Protein AF-A0A7C2ZL91-F1 (afdb_monomer)

Solvent-accessible surface area (backbone atoms only — not comparable to full-atom values): 3155 Å² total; per-residue (Å²): 136,75,57,74,68,57,51,32,53,50,54,50,44,40,41,74,73,68,66,44,51,55,58,61,52,10,62,77,68,75,51,52,43,68,57,43,50,54,38,51,53,54,42,51,50,53,50,50,33,50,75,70,66,75,101

Structure (mmCIF, N/CA/C/O backbone):
data_AF-A0A7C2ZL91-F1
#
_entry.id   AF-A0A7C2ZL91-F1
#
loop_
_atom_site.group_PDB
_atom_site.id
_atom_site.type_symbol
_atom_site.label_atom_id
_atom_site.label_alt_id
_atom_site.label_comp_id
_atom_site.label_asym_id
_atom_site.label_entity_id
_atom_site.label_seq_id
_atom_site.pdbx_PDB_ins_code
_atom_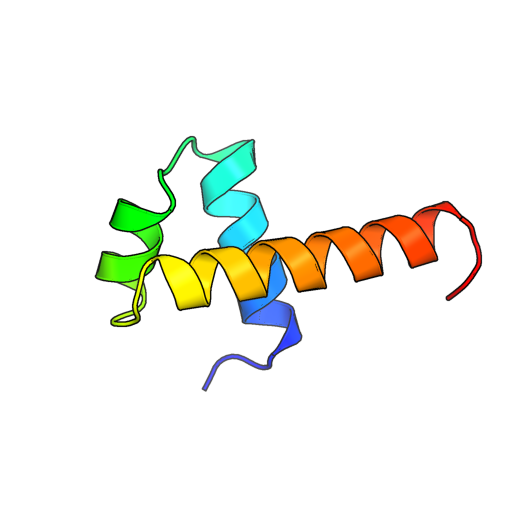site.Cartn_x
_atom_site.Cartn_y
_atom_site.Cartn_z
_atom_site.occupancy
_atom_site.B_iso_or_equiv
_atom_site.auth_seq_id
_atom_site.auth_comp_id
_atom_site.auth_asym_id
_atom_site.auth_atom_id
_atom_site.pdbx_PDB_model_num
ATOM 1 N N . MET A 1 1 ? -1.390 -17.545 1.682 1.00 40.25 1 MET A N 1
ATOM 2 C CA . MET A 1 1 ? -0.204 -16.722 2.015 1.00 40.25 1 MET A CA 1
ATOM 3 C C . MET A 1 1 ? 0.377 -16.151 0.726 1.00 40.25 1 MET A C 1
ATOM 5 O O . MET A 1 1 ? 1.096 -16.851 0.031 1.00 40.25 1 MET A O 1
ATOM 9 N N . VAL A 1 2 ? 0.014 -14.920 0.351 1.00 45.41 2 VAL A N 1
ATOM 10 C CA . VAL A 1 2 ? 0.619 -14.245 -0.813 1.00 45.41 2 VAL A CA 1
ATOM 11 C C . VAL A 1 2 ? 1.976 -13.703 -0.372 1.00 45.41 2 VAL A C 1
ATOM 13 O O . VAL A 1 2 ? 2.044 -12.972 0.617 1.00 45.41 2 VAL A O 1
ATOM 16 N N . ALA A 1 3 ? 3.049 -14.087 -1.069 1.00 51.53 3 ALA A N 1
ATOM 17 C CA . ALA A 1 3 ? 4.398 -13.585 -0.820 1.00 51.53 3 ALA A CA 1
ATOM 18 C C . ALA A 1 3 ? 4.402 -12.046 -0.729 1.00 51.53 3 ALA A 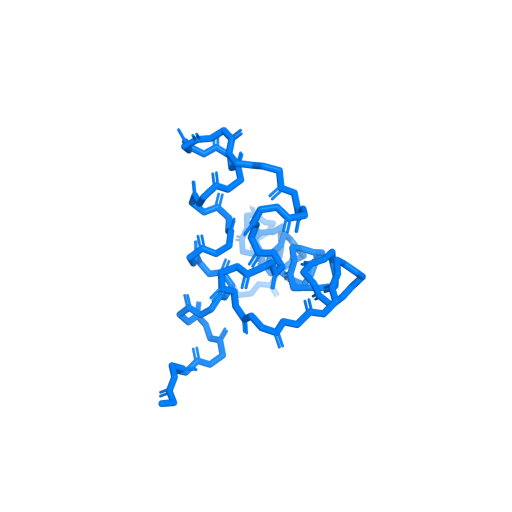C 1
ATOM 20 O O . ALA A 1 3 ? 3.658 -11.377 -1.448 1.00 51.53 3 ALA A O 1
ATOM 21 N N . SER A 1 4 ? 5.244 -11.478 0.136 1.00 60.12 4 SER A N 1
ATOM 22 C CA . SER A 1 4 ? 5.287 -10.039 0.465 1.00 60.12 4 SER A CA 1
ATOM 23 C C . S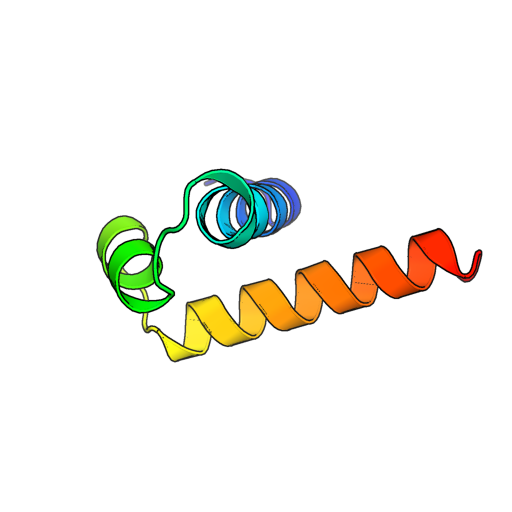ER A 1 4 ? 5.275 -9.102 -0.757 1.00 60.12 4 SER A C 1
ATOM 25 O O . SER A 1 4 ? 4.575 -8.091 -0.737 1.00 60.12 4 SER A O 1
ATOM 27 N N . ARG A 1 5 ? 5.951 -9.479 -1.852 1.00 68.12 5 ARG A N 1
ATOM 28 C CA . ARG A 1 5 ? 5.940 -8.749 -3.138 1.00 68.12 5 ARG A CA 1
ATOM 29 C C . ARG A 1 5 ? 4.589 -8.759 -3.860 1.00 68.12 5 ARG A C 1
ATOM 31 O O . ARG A 1 5 ? 4.212 -7.765 -4.474 1.00 68.12 5 ARG A O 1
ATOM 38 N N . GLY A 1 6 ? 3.848 -9.864 -3.786 1.00 86.75 6 GLY A N 1
ATOM 39 C CA . GLY A 1 6 ? 2.532 -9.982 -4.416 1.00 86.75 6 GLY A CA 1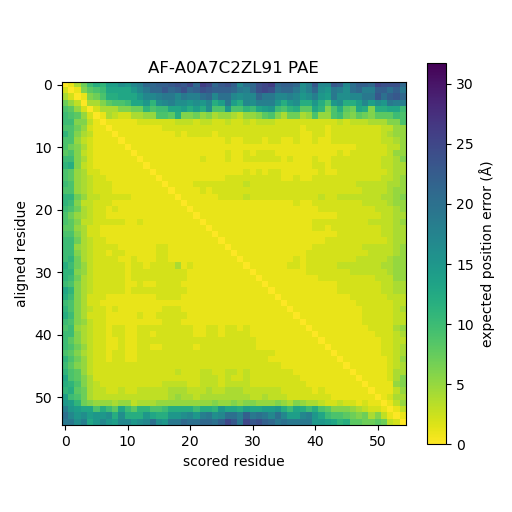
ATOM 40 C C . GLY A 1 6 ? 1.507 -9.055 -3.768 1.00 86.75 6 GLY A C 1
ATOM 41 O O . G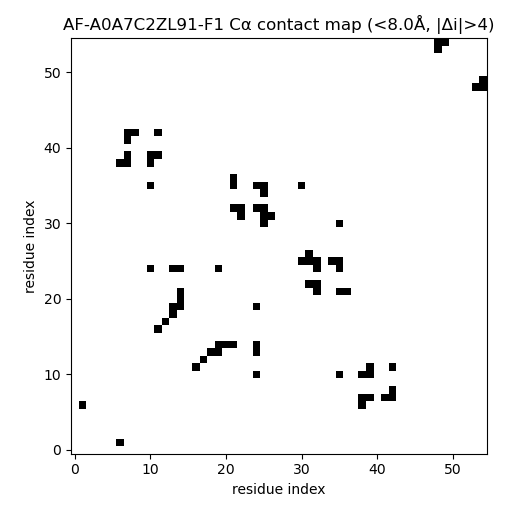LY A 1 6 ? 0.707 -8.442 -4.468 1.00 86.75 6 GLY A O 1
ATOM 42 N N . ARG A 1 7 ? 1.593 -8.877 -2.442 1.00 90.19 7 ARG A N 1
ATOM 43 C CA . ARG A 1 7 ? 0.725 -7.950 -1.706 1.00 90.19 7 ARG A CA 1
ATOM 44 C C . ARG A 1 7 ? 1.010 -6.489 -2.062 1.00 90.19 7 ARG A C 1
ATOM 46 O O . ARG A 1 7 ? 0.074 -5.744 -2.313 1.00 90.19 7 ARG A O 1
ATOM 53 N N . GLU A 1 8 ? 2.279 -6.091 -2.124 1.00 95.19 8 GLU A N 1
ATOM 54 C CA . GLU A 1 8 ? 2.681 -4.730 -2.517 1.00 95.19 8 GLU A CA 1
ATOM 55 C C . GLU A 1 8 ? 2.185 -4.373 -3.925 1.00 95.19 8 GLU A C 1
ATOM 57 O O . GLU A 1 8 ? 1.540 -3.342 -4.109 1.00 95.19 8 GLU A O 1
ATOM 62 N N . ARG A 1 9 ? 2.413 -5.260 -4.904 1.00 95.12 9 ARG A N 1
ATOM 63 C CA . ARG A 1 9 ? 1.944 -5.065 -6.283 1.00 95.12 9 ARG A CA 1
ATOM 64 C C . ARG A 1 9 ? 0.422 -4.963 -6.364 1.00 95.12 9 ARG A C 1
ATOM 66 O O . ARG A 1 9 ? -0.085 -4.091 -7.059 1.00 95.12 9 ARG A O 1
ATOM 73 N N . TRP A 1 10 ? -0.293 -5.846 -5.669 1.00 96.75 10 TRP A N 1
ATOM 74 C CA . TRP A 1 10 ? -1.754 -5.860 -5.689 1.00 96.75 10 TRP A CA 1
ATOM 75 C C . TRP A 1 10 ? -2.339 -4.563 -5.117 1.00 96.75 10 TRP A C 1
ATOM 77 O O . TRP A 1 10 ? -3.195 -3.957 -5.751 1.00 96.75 10 TRP A O 1
ATOM 87 N N . VAL A 1 11 ? -1.812 -4.079 -3.984 1.00 97.31 11 VAL A N 1
ATOM 88 C CA . VAL A 1 11 ? -2.256 -2.814 -3.372 1.00 97.31 11 VAL A CA 1
ATOM 89 C C . VAL A 1 11 ? -2.024 -1.625 -4.310 1.00 97.31 11 VAL A C 1
ATOM 91 O O . VAL A 1 11 ? -2.906 -0.781 -4.449 1.00 97.31 11 VAL A O 1
ATOM 94 N N . LEU A 1 12 ? -0.867 -1.554 -4.981 1.00 97.19 12 LEU A N 1
ATOM 95 C CA . LEU A 1 12 ? -0.602 -0.483 -5.947 1.00 97.19 12 LEU A CA 1
ATOM 96 C C . LEU A 1 12 ? -1.555 -0.536 -7.146 1.00 97.19 12 LEU A C 1
ATOM 98 O O . LEU A 1 12 ? -2.025 0.510 -7.584 1.00 97.19 12 LEU A O 1
ATOM 102 N N . LEU A 1 13 ? -1.854 -1.733 -7.655 1.00 97.88 13 LEU A N 1
ATOM 103 C CA . LEU A 1 13 ? -2.769 -1.916 -8.780 1.00 97.88 13 LEU A CA 1
ATOM 104 C C . LEU A 1 13 ? -4.196 -1.481 -8.415 1.00 97.88 13 LEU A C 1
ATOM 106 O O . LEU A 1 13 ? -4.791 -0.689 -9.142 1.00 97.88 13 LEU A O 1
ATOM 110 N N . LYS A 1 14 ? -4.711 -1.908 -7.255 1.00 98.44 14 LYS A N 1
ATOM 111 C CA . LYS A 1 14 ? -6.034 -1.476 -6.783 1.00 98.44 14 LYS A CA 1
ATOM 112 C C . LYS A 1 14 ? -6.124 0.036 -6.604 1.00 98.44 14 LYS A C 1
ATOM 114 O O . LYS A 1 14 ? -7.060 0.651 -7.100 1.00 98.44 14 LYS A O 1
ATOM 119 N N . PHE A 1 15 ? -5.130 0.636 -5.949 1.00 98.38 15 PHE A N 1
ATOM 120 C CA . PHE A 1 15 ? -5.167 2.061 -5.631 1.00 98.38 15 PHE A CA 1
ATOM 121 C C . PHE A 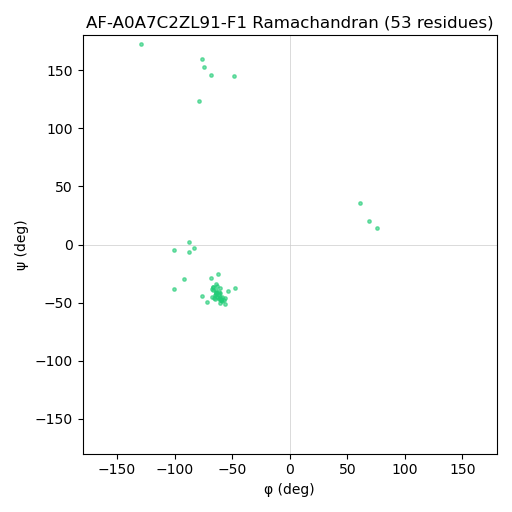1 15 ? -4.981 2.954 -6.867 1.00 98.38 15 PHE A C 1
ATOM 123 O O . PHE A 1 15 ? -5.755 3.880 -7.081 1.00 98.38 15 PHE A O 1
ATOM 130 N N . TYR A 1 16 ? -3.955 2.699 -7.685 1.00 97.62 16 TYR A N 1
ATOM 131 C CA . TYR A 1 16 ? -3.590 3.606 -8.781 1.00 97.62 16 TYR A CA 1
ATOM 132 C C . TYR A 1 16 ? -4.262 3.281 -10.116 1.00 97.62 16 TYR A C 1
ATOM 134 O O . TYR A 1 16 ? -4.463 4.194 -10.911 1.00 97.62 16 TYR A O 1
ATOM 142 N N . TRP A 1 17 ? -4.589 2.011 -10.384 1.00 97.88 17 TRP A N 1
ATOM 143 C CA . TRP A 1 17 ? -5.190 1.599 -11.660 1.00 97.88 17 TRP A CA 1
ATOM 144 C C . TRP A 1 17 ? -6.698 1.407 -11.578 1.00 97.88 17 TRP A C 1
ATOM 146 O O . TRP A 1 17 ? -7.401 1.737 -12.528 1.00 97.88 17 TRP A O 1
ATOM 156 N N . GLU A 1 18 ? -7.195 0.868 -10.467 1.00 97.94 18 GLU A N 1
ATOM 157 C CA . GLU A 1 18 ? -8.622 0.568 -10.308 1.00 97.94 18 GLU A CA 1
ATOM 158 C C . GLU A 1 18 ? -9.377 1.619 -9.480 1.00 97.94 18 GLU A C 1
ATOM 160 O O . GLU A 1 18 ? -10.596 1.538 -9.366 1.00 97.94 18 GLU A O 1
ATOM 165 N N . GLY A 1 19 ? -8.679 2.611 -8.916 1.00 98.25 19 GLY A N 1
ATOM 166 C CA . GLY A 1 19 ? -9.288 3.744 -8.211 1.00 98.25 19 GLY A CA 1
ATOM 167 C C . GLY A 1 19 ? -9.824 3.433 -6.812 1.00 98.25 19 GLY A C 1
ATOM 168 O O . GLY A 1 19 ? -10.567 4.243 -6.264 1.00 98.25 19 GLY A O 1
ATOM 169 N N . TRP A 1 20 ? -9.453 2.292 -6.225 1.00 98.62 20 TRP A N 1
ATOM 170 C CA . TRP A 1 20 ? -9.872 1.931 -4.870 1.00 98.62 20 TRP A CA 1
ATOM 171 C C . TRP A 1 20 ? -9.234 2.853 -3.827 1.00 98.62 20 TRP A C 1
ATOM 173 O O . TRP A 1 20 ? -8.062 3.231 -3.922 1.00 98.62 20 TRP A O 1
ATOM 183 N N . THR A 1 21 ? -9.972 3.136 -2.762 1.00 98.62 21 THR A N 1
ATOM 184 C CA . THR A 1 21 ? -9.471 3.813 -1.567 1.00 98.62 21 THR A CA 1
ATOM 185 C C . THR A 1 21 ? -8.638 2.868 -0.696 1.00 98.62 21 THR A C 1
ATOM 187 O O . THR A 1 21 ? -8.745 1.642 -0.759 1.00 98.62 21 THR A O 1
ATOM 190 N N . GLU A 1 22 ? -7.799 3.430 0.181 1.00 98.38 22 GLU A N 1
ATOM 191 C CA . GLU A 1 22 ? -7.063 2.614 1.161 1.00 98.38 22 GLU A CA 1
ATOM 192 C C . GLU A 1 22 ? -7.995 1.886 2.135 1.00 98.38 22 GLU A C 1
ATOM 194 O O . GLU A 1 22 ? -7.612 0.851 2.673 1.00 98.38 22 GLU A O 1
ATOM 199 N N . GLU A 1 23 ? -9.197 2.417 2.361 1.00 98.62 23 GLU A N 1
ATOM 200 C CA . GLU A 1 23 ? -10.190 1.823 3.251 1.00 98.62 23 GLU A CA 1
ATOM 201 C C . GLU A 1 23 ? -10.882 0.614 2.611 1.00 98.62 23 GLU A C 1
ATOM 203 O O . GLU A 1 23 ? -10.939 -0.440 3.238 1.00 98.62 23 GLU A O 1
ATOM 208 N N . GLU A 1 24 ? -11.284 0.696 1.340 1.00 98.69 24 GLU A N 1
ATOM 209 C CA . GLU A 1 24 ? -11.806 -0.461 0.587 1.00 98.69 24 GLU A CA 1
ATOM 210 C C . GLU A 1 24 ? -10.760 -1.580 0.489 1.00 98.69 24 GLU A C 1
ATOM 212 O O . GLU A 1 24 ? -11.053 -2.756 0.699 1.00 98.69 24 GLU A O 1
ATOM 217 N N . ILE A 1 25 ? -9.498 -1.213 0.250 1.00 98.50 25 ILE A N 1
ATOM 218 C CA . ILE A 1 25 ? -8.381 -2.165 0.246 1.00 98.50 25 ILE A CA 1
ATOM 219 C C . ILE A 1 25 ? -8.173 -2.790 1.636 1.00 98.50 25 ILE A C 1
ATOM 221 O O . ILE A 1 25 ? -7.860 -3.977 1.743 1.00 98.50 25 ILE A O 1
ATOM 225 N N . ALA A 1 26 ? -8.312 -2.007 2.706 1.00 98.31 26 ALA A N 1
ATOM 226 C CA . ALA A 1 26 ? -8.164 -2.483 4.077 1.00 98.31 26 ALA A CA 1
ATOM 227 C C . ALA A 1 26 ? -9.254 -3.498 4.440 1.00 98.31 26 ALA A C 1
ATOM 229 O O . ALA A 1 26 ? -8.940 -4.548 5.005 1.00 98.31 26 ALA A O 1
ATOM 230 N N . GLN A 1 27 ? -10.498 -3.208 4.049 1.00 98.31 27 GLN A N 1
ATOM 231 C CA . GLN A 1 27 ? -11.642 -4.101 4.209 1.00 98.31 27 GLN A CA 1
ATOM 232 C C . GLN A 1 27 ? -11.425 -5.424 3.465 1.00 98.31 27 GLN A C 1
ATOM 234 O O . GLN A 1 27 ? -11.516 -6.482 4.084 1.00 98.31 27 GLN A O 1
ATOM 239 N N . GLU A 1 28 ? -11.036 -5.372 2.188 1.00 97.94 28 GLU A N 1
ATOM 240 C CA . GLU A 1 28 ? -10.769 -6.566 1.368 1.00 97.94 28 GLU A CA 1
ATOM 241 C C . GLU A 1 28 ? -9.636 -7.434 1.941 1.00 97.94 28 GLU A C 1
ATOM 243 O O . GLU A 1 28 ? -9.684 -8.662 1.913 1.00 97.94 28 GLU A O 1
ATOM 248 N N . LEU A 1 29 ? -8.598 -6.807 2.497 1.00 95.56 29 LEU A N 1
ATOM 249 C CA . LEU A 1 29 ? -7.445 -7.519 3.048 1.00 95.56 29 LEU A CA 1
ATOM 250 C C . LEU A 1 29 ? -7.610 -7.937 4.517 1.00 95.56 29 LEU A C 1
ATOM 252 O O . LEU A 1 29 ? -6.727 -8.627 5.036 1.00 95.56 29 LEU A O 1
ATOM 256 N N . GLY A 1 30 ? -8.682 -7.517 5.195 1.00 97.25 30 GLY A N 1
ATOM 257 C CA . GLY A 1 30 ? -8.890 -7.762 6.624 1.00 97.25 30 GLY A CA 1
ATOM 258 C C . GLY A 1 30 ? -7.800 -7.148 7.514 1.00 97.25 30 GLY A C 1
ATOM 259 O O . GLY A 1 30 ? -7.386 -7.758 8.500 1.00 97.25 30 GLY A O 1
ATOM 260 N N . ILE A 1 31 ? -7.281 -5.971 7.148 1.00 96.81 31 ILE A N 1
ATOM 261 C CA . ILE A 1 31 ? -6.239 -5.240 7.895 1.00 96.81 31 ILE A CA 1
ATOM 262 C C . ILE A 1 31 ? -6.657 -3.787 8.128 1.00 96.81 31 ILE A C 1
ATOM 264 O O . ILE A 1 31 ? -7.655 -3.331 7.590 1.00 96.81 31 ILE A O 1
ATOM 268 N N . SER A 1 32 ? -5.896 -3.025 8.919 1.00 98.31 32 SER A N 1
ATOM 269 C CA . SER A 1 32 ? -6.182 -1.596 9.093 1.00 98.31 32 SER A CA 1
ATOM 270 C C . SER A 1 32 ? -5.784 -0.768 7.867 1.00 98.31 32 SER A C 1
ATOM 272 O O . SER A 1 32 ? -4.810 -1.082 7.176 1.00 98.31 32 SER A O 1
ATOM 274 N N . GLN A 1 33 ? -6.463 0.362 7.655 1.00 98.44 33 GLN A N 1
ATOM 275 C CA . GLN A 1 33 ? -6.084 1.360 6.646 1.00 98.44 33 GLN A CA 1
ATOM 276 C C . GLN A 1 33 ? -4.618 1.805 6.804 1.00 98.44 33 GLN A C 1
ATOM 278 O O . GLN A 1 33 ? -3.875 1.886 5.829 1.00 98.44 33 GLN A O 1
ATOM 283 N N . GLN A 1 34 ? -4.133 1.985 8.039 1.00 98.38 34 GLN A N 1
ATOM 284 C CA . GLN A 1 34 ? -2.723 2.325 8.284 1.00 98.38 34 GLN A CA 1
ATOM 285 C C . GLN A 1 34 ? -1.761 1.213 7.838 1.00 98.38 34 GLN A C 1
ATOM 287 O O . GLN A 1 34 ? -0.648 1.498 7.389 1.00 98.38 34 GLN A O 1
ATOM 292 N N . ALA A 1 35 ? -2.159 -0.060 7.948 1.00 97.62 35 ALA A N 1
ATOM 293 C CA . ALA A 1 35 ? -1.362 -1.168 7.436 1.00 97.62 35 ALA A CA 1
ATOM 294 C C . ALA A 1 35 ? -1.283 -1.135 5.900 1.00 97.62 35 ALA A C 1
ATOM 296 O O . ALA A 1 35 ? -0.198 -1.352 5.354 1.00 97.62 35 ALA A O 1
ATOM 297 N N . VAL A 1 36 ? -2.379 -0.792 5.212 1.00 98.19 36 VAL A N 1
ATOM 298 C CA . VAL A 1 36 ? -2.398 -0.553 3.755 1.00 98.19 36 VAL A CA 1
ATOM 299 C C . VAL A 1 36 ? -1.475 0.605 3.381 1.00 98.19 36 VAL A C 1
ATOM 301 O O . VAL A 1 36 ? -0.621 0.446 2.506 1.00 98.19 36 VAL A O 1
ATOM 304 N N . SER A 1 37 ? -1.558 1.726 4.101 1.00 98.12 37 SER A N 1
ATOM 305 C CA . SER A 1 37 ? -0.694 2.893 3.895 1.00 98.12 37 SER A CA 1
ATOM 306 C C . SER A 1 37 ? 0.797 2.530 3.995 1.00 98.12 37 SER A C 1
ATOM 308 O O . SER A 1 37 ? 1.586 2.829 3.095 1.00 98.12 37 SER A O 1
ATOM 310 N N . LYS A 1 38 ? 1.190 1.754 5.020 1.00 98.00 38 LYS A N 1
ATOM 311 C CA . LYS A 1 38 ? 2.568 1.243 5.166 1.00 98.00 38 LYS A CA 1
ATOM 312 C C . LYS A 1 38 ? 2.984 0.305 4.029 1.00 98.00 38 LYS A C 1
ATOM 314 O O . LYS A 1 38 ? 4.151 0.290 3.640 1.00 98.00 38 LYS A O 1
ATOM 319 N N . VAL A 1 39 ? 2.070 -0.515 3.504 1.00 96.81 39 VAL A N 1
ATOM 320 C CA . VAL A 1 39 ? 2.343 -1.358 2.326 1.00 96.81 39 VAL A CA 1
ATOM 321 C C . VAL A 1 39 ? 2.586 -0.488 1.091 1.00 96.81 39 VAL A C 1
ATOM 323 O O . VAL A 1 39 ? 3.596 -0.697 0.421 1.00 96.81 39 VAL A O 1
ATOM 326 N N . LYS A 1 40 ? 1.746 0.526 0.840 1.00 97.06 40 LYS A N 1
ATOM 327 C CA . LYS A 1 40 ? 1.935 1.495 -0.254 1.00 97.06 40 LYS A CA 1
ATOM 328 C C . LYS A 1 40 ? 3.282 2.200 -0.171 1.00 97.06 40 LYS A C 1
ATOM 330 O O . LYS A 1 40 ? 4.019 2.205 -1.152 1.00 97.06 40 LY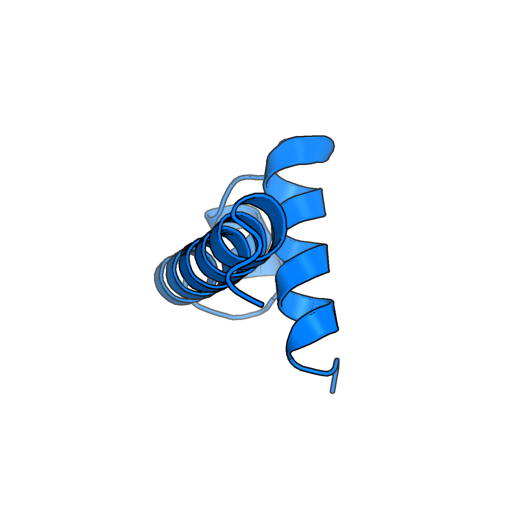S A O 1
ATOM 335 N N . GLN A 1 41 ? 3.621 2.761 0.989 1.00 97.56 41 GLN A N 1
ATOM 336 C CA . GLN A 1 41 ? 4.876 3.493 1.177 1.00 97.56 41 GLN A CA 1
ATOM 337 C C . GLN A 1 41 ? 6.099 2.616 0.888 1.00 97.56 41 GLN A C 1
ATOM 339 O O . GLN A 1 41 ? 6.989 3.030 0.150 1.00 97.56 41 GLN A O 1
ATOM 344 N N . ARG A 1 42 ? 6.120 1.374 1.394 1.00 95.75 42 ARG A N 1
ATOM 345 C CA . ARG A 1 42 ? 7.211 0.424 1.114 1.00 95.75 42 ARG A CA 1
ATOM 346 C C . ARG A 1 42 ? 7.299 0.052 -0.363 1.00 95.75 42 ARG A C 1
ATOM 348 O O . ARG A 1 42 ? 8.397 -0.013 -0.906 1.00 95.75 42 ARG A O 1
ATOM 355 N N . ALA A 1 43 ? 6.160 -0.175 -1.012 1.00 95.25 43 ALA A N 1
ATOM 356 C CA . ALA A 1 43 ? 6.116 -0.513 -2.429 1.00 95.25 43 ALA A CA 1
ATOM 357 C C . ALA A 1 43 ? 6.636 0.640 -3.307 1.00 95.25 43 ALA A C 1
ATOM 359 O O . ALA A 1 43 ? 7.437 0.415 -4.212 1.00 95.25 43 ALA A O 1
ATOM 360 N N . LEU A 1 44 ? 6.238 1.878 -3.001 1.00 95.81 44 LEU A N 1
ATOM 361 C CA . LEU A 1 44 ? 6.702 3.078 -3.702 1.00 95.81 44 LEU A CA 1
ATOM 362 C C . LEU A 1 44 ? 8.188 3.352 -3.462 1.00 95.81 44 LEU A C 1
ATOM 364 O O . LEU A 1 44 ? 8.885 3.732 -4.397 1.00 95.81 44 LEU A O 1
ATOM 368 N N . GLN A 1 45 ? 8.688 3.123 -2.245 1.00 95.69 45 GLN A N 1
ATOM 369 C CA . GLN A 1 45 ? 10.112 3.266 -1.940 1.00 95.69 45 GLN A CA 1
ATOM 370 C C . GLN A 1 45 ? 10.961 2.292 -2.772 1.00 95.69 45 GLN A C 1
ATOM 372 O O . GLN A 1 45 ? 11.918 2.716 -3.413 1.00 95.69 45 GLN A O 1
ATOM 377 N N . LYS A 1 46 ? 10.554 1.020 -2.863 1.00 93.00 46 LYS A N 1
ATOM 378 C CA . LYS A 1 46 ? 11.221 0.029 -3.727 1.00 93.00 46 LYS A CA 1
ATOM 379 C C . LYS A 1 46 ? 11.175 0.420 -5.203 1.00 93.00 46 LYS A C 1
ATOM 381 O O . LYS A 1 46 ? 12.156 0.256 -5.918 1.00 93.00 46 LYS A O 1
ATOM 386 N N . LEU A 1 47 ? 10.037 0.942 -5.667 1.00 93.12 47 LEU A N 1
ATOM 387 C CA . LEU A 1 47 ? 9.905 1.417 -7.044 1.00 93.12 47 LEU A CA 1
ATOM 388 C C . LEU A 1 47 ? 10.834 2.606 -7.315 1.00 93.12 47 LEU A C 1
ATOM 390 O O . LEU A 1 47 ? 11.479 2.650 -8.357 1.00 93.12 47 LEU A O 1
ATOM 394 N N . LYS A 1 48 ? 10.939 3.542 -6.367 1.00 94.81 48 LYS A N 1
ATOM 395 C CA . LYS A 1 48 ? 11.861 4.676 -6.452 1.00 94.81 48 LYS A CA 1
ATOM 396 C C 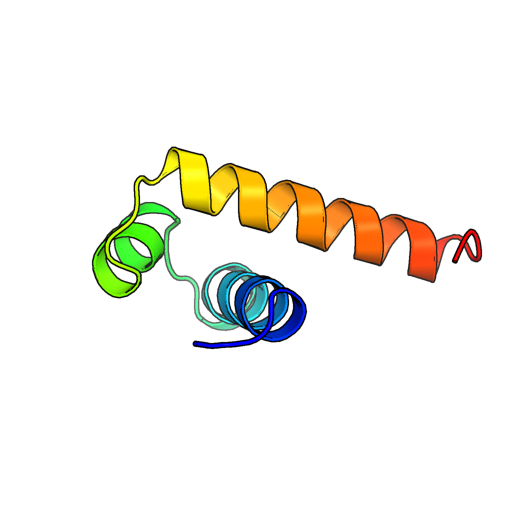. LYS A 1 48 ? 13.309 4.206 -6.563 1.00 94.81 48 LYS A C 1
ATOM 398 O O . LYS A 1 48 ? 14.021 4.688 -7.435 1.00 94.81 48 LYS A O 1
ATOM 403 N N . GLU A 1 49 ? 13.724 3.265 -5.719 1.00 95.06 49 GLU A N 1
ATOM 404 C CA . GLU A 1 49 ? 15.078 2.701 -5.734 1.00 95.06 49 GLU A CA 1
ATOM 405 C C . GLU A 1 49 ? 15.399 2.043 -7.083 1.00 95.06 49 GLU A C 1
ATOM 407 O O . GLU A 1 49 ? 16.412 2.390 -7.692 1.00 95.06 49 GLU A O 1
ATOM 412 N N . LEU A 1 50 ? 14.487 1.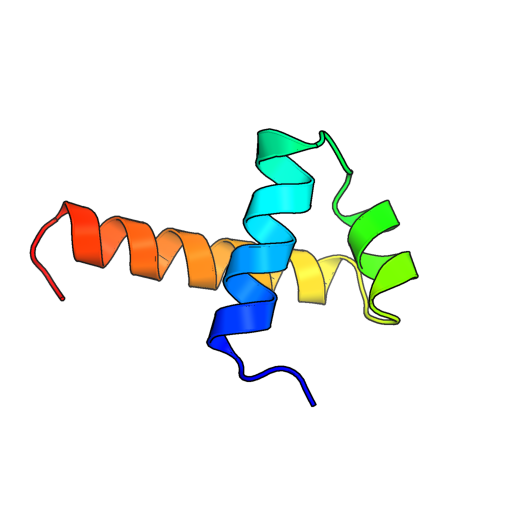212 -7.606 1.00 92.81 50 LEU A N 1
ATOM 413 C CA . LEU A 1 50 ? 14.605 0.604 -8.939 1.00 92.81 50 LEU A CA 1
ATOM 414 C C . LEU A 1 50 ? 14.758 1.654 -10.048 1.00 92.81 50 LEU A C 1
ATOM 416 O O . LEU A 1 50 ? 15.640 1.537 -10.892 1.00 92.81 50 LEU A O 1
ATOM 420 N N . LEU A 1 51 ? 13.919 2.694 -10.045 1.00 92.44 51 LEU A N 1
ATOM 421 C CA . LEU A 1 51 ? 13.963 3.751 -11.063 1.00 92.44 51 LEU A CA 1
ATOM 422 C C . LEU A 1 51 ? 15.226 4.616 -10.966 1.00 92.44 51 LEU A C 1
ATOM 424 O O . LEU A 1 51 ? 15.687 5.141 -11.975 1.00 92.44 51 LEU A O 1
ATOM 428 N N . SER A 1 52 ? 15.788 4.762 -9.766 1.00 95.31 52 SER A N 1
ATOM 429 C CA . SER A 1 52 ? 17.048 5.479 -9.542 1.00 95.31 52 SER A CA 1
ATOM 430 C C . SER A 1 52 ? 18.307 4.643 -9.801 1.00 95.31 52 SER A C 1
ATOM 432 O O . SER A 1 52 ? 19.406 5.176 -9.678 1.00 95.31 52 SER A O 1
ATOM 434 N N . GLY A 1 53 ? 18.170 3.352 -10.133 1.00 86.31 53 GLY A N 1
ATOM 435 C CA . GLY A 1 53 ? 19.305 2.436 -10.293 1.00 86.31 53 GLY A CA 1
ATOM 436 C C . GLY A 1 53 ? 20.033 2.108 -8.982 1.00 86.31 53 GLY A C 1
ATOM 437 O O . GLY A 1 53 ? 21.193 1.711 -9.010 1.00 86.31 53 GLY A O 1
ATOM 438 N N . LEU A 1 54 ? 19.374 2.306 -7.835 1.00 74.81 54 LEU A N 1
ATOM 439 C CA . LEU A 1 54 ? 19.895 2.002 -6.494 1.00 74.81 54 LEU A CA 1
ATOM 440 C C . LEU A 1 54 ? 19.619 0.550 -6.057 1.00 74.81 54 LEU A C 1
ATOM 442 O O . LEU A 1 54 ? 19.932 0.189 -4.922 1.00 74.81 54 LEU A O 1
ATOM 446 N N . LEU A 1 55 ? 19.010 -0.259 -6.928 1.00 58.78 55 LEU A N 1
ATOM 447 C CA . LEU A 1 55 ? 18.556 -1.626 -6.665 1.00 58.78 55 LEU A CA 1
ATOM 448 C C . LEU A 1 55 ? 18.984 -2.561 -7.800 1.00 58.78 55 LEU A C 1
ATOM 450 O O . LEU A 1 55 ? 18.901 -2.121 -8.969 1.00 58.78 55 LEU A O 1
#

pLDDT: mean 91.33, std 13.97, range [40.25, 98.69]

Nearest PDB structures (foldseek):
  3vfz-assembly3_A  TM=9.677E-01  e=6.778E-02  Mycobacterium tuberculosis
  4go1-assembly1_B-2  TM=9.551E-01  e=7.213E-02  Escherichia coli K-12
  6dvb-assembly1_F  TM=9.337E-01  e=6.778E-02  Mycobacterium tuberculosis H37Rv
  8z6g-assembly1_B  TM=8.998E-01  e=3.873E-01  Pseudomonas aeruginosa
  6in7-assembly1_B  TM=9.088E-01  e=4.669E-01  Pseudomonas aeruginosa PAO1

Foldseek 3Di:
DPPLVRLLVVLCCCVPPVVDDLCNVCVVVVHDSVVSVVSPVVSVVVVVCVVVVVD

Mean predicted aligned error: 4.02 Å

Secondary structure (DSSP, 8-state):
---HHHHHHHHHIIIIIS---HHHHHHHHTS-HHHHHHHHHHHHHHHHHHHTT--

Radius of gyration: 11.47 Å; Cα contacts (8 Å, |Δi|>4): 40; chains: 1; bounding box: 32×22×21 Å

Sequence (55 aa):
MVASRGRERWVLLKFYWEGWTEEEIAQELGISQQAVSKVKQRALQKLKELLSGLL